Protein AF-A0A938ZVM1-F1 (afdb_monomer_lite)

Foldseek 3Di:
DVCPPVVVVCCVPPVPVVVVVVLCCVLLPQVVLQVLCVVFQDPDDDDLAGRSNLVVLVCCCVVPVDVDSVRSCVVQVVPSVDDVVVSVVVVVRCDPRSVVSSVVSSVVVVVVVCVVVVVDDPDPDPPDDDDDDPDPQDQADDQPDPVSPPPPDGHGDD

Sequence (158 aa):
MLLGQVFERFIKESPVSVMVRGLLEKALCPQILDELFERSAKTQYTRELLFSTVVNLMSLVVCGVHPSVHAAHQASVEKIGVSVTSVYNKINGIEPSTSGELVREVAGQMEATIRHLNATMPDLLPGYRVKIIDGNAIAASEHRLKELRQINSAPLPG

Radius of gyration: 21.57 Å; chains: 1; bounding box: 53×53×43 Å

Structure (mmCIF, N/CA/C/O backbone):
data_AF-A0A938ZVM1-F1
#
_entry.id   AF-A0A938ZVM1-F1
#
loop_
_atom_site.group_PDB
_atom_site.id
_atom_site.type_symbol
_atom_site.label_atom_id
_atom_site.label_alt_id
_atom_site.label_comp_id
_atom_site.label_asym_id
_atom_site.label_entity_id
_atom_site.label_seq_id
_atom_site.pdbx_PDB_ins_code
_atom_site.Cartn_x
_atom_site.Cartn_y
_atom_site.Cartn_z
_atom_site.occupancy
_atom_site.B_iso_or_equiv
_atom_site.auth_seq_id
_atom_site.auth_comp_id
_atom_site.auth_asym_id
_atom_site.auth_atom_id
_atom_site.pdbx_PDB_model_num
ATOM 1 N N . MET A 1 1 ? -1.605 24.700 -19.580 1.00 50.56 1 MET A N 1
ATOM 2 C CA . MET A 1 1 ? -1.981 23.650 -18.604 1.00 50.56 1 MET A CA 1
ATOM 3 C C . MET A 1 1 ? -2.149 24.286 -17.233 1.00 50.56 1 MET A C 1
ATOM 5 O O . MET A 1 1 ? -1.333 25.136 -16.898 1.00 50.56 1 MET A O 1
ATOM 9 N N . LEU A 1 2 ? -3.178 23.896 -16.471 1.00 55.72 2 LEU A N 1
ATOM 10 C CA . LEU A 1 2 ? -3.628 24.576 -15.240 1.00 55.72 2 LEU A CA 1
ATOM 11 C C . LEU A 1 2 ? -2.543 24.749 -14.151 1.00 55.72 2 LEU A C 1
ATOM 13 O O . LEU A 1 2 ? -2.674 25.620 -13.303 1.00 55.72 2 LEU A O 1
ATOM 17 N N . LEU A 1 3 ? -1.468 23.951 -14.185 1.00 58.28 3 LEU A N 1
ATOM 18 C CA . LEU A 1 3 ? -0.381 23.953 -13.191 1.00 58.28 3 LEU A CA 1
ATOM 19 C C . LEU A 1 3 ? 1.029 24.057 -13.809 1.00 58.28 3 LEU A C 1
ATOM 21 O O . LEU A 1 3 ? 2.017 23.812 -13.122 1.00 58.28 3 LEU A O 1
ATOM 25 N N . GLY A 1 4 ? 1.139 24.425 -15.094 1.00 73.38 4 GLY A N 1
ATOM 26 C CA . GLY A 1 4 ? 2.358 24.252 -15.902 1.00 73.38 4 GLY A CA 1
ATOM 27 C C . GLY A 1 4 ? 3.646 24.760 -15.244 1.00 73.38 4 GLY A C 1
ATOM 28 O O . GLY A 1 4 ? 4.538 23.976 -14.966 1.00 73.38 4 GLY A O 1
ATOM 29 N N . GLN A 1 5 ? 3.744 26.050 -14.913 1.00 78.31 5 GLN A N 1
ATOM 30 C CA . GLN A 1 5 ? 5.013 26.613 -14.420 1.00 78.31 5 GLN A CA 1
ATOM 31 C C . GLN A 1 5 ? 5.456 26.098 -13.042 1.00 78.31 5 GLN A C 1
ATOM 33 O O . GLN A 1 5 ? 6.654 26.035 -12.777 1.00 78.31 5 GLN A O 1
ATOM 38 N N . VAL A 1 6 ? 4.518 25.757 -12.154 1.00 81.31 6 VAL A N 1
ATOM 39 C CA . VAL A 1 6 ? 4.848 25.222 -10.823 1.00 81.31 6 VAL A CA 1
ATOM 40 C C . VAL A 1 6 ? 5.263 23.761 -10.946 1.00 81.31 6 VAL A C 1
ATOM 42 O O . VAL A 1 6 ? 6.279 23.362 -10.385 1.00 81.31 6 VAL A O 1
ATOM 45 N N . PHE A 1 7 ? 4.515 22.982 -11.725 1.00 81.12 7 PHE A N 1
ATOM 46 C CA . PHE A 1 7 ? 4.766 21.558 -11.909 1.00 81.12 7 PHE A CA 1
ATOM 47 C C . PHE A 1 7 ? 6.083 21.288 -12.652 1.00 81.12 7 PHE A C 1
ATOM 49 O O . PHE A 1 7 ? 6.837 20.406 -12.251 1.00 81.12 7 PHE A O 1
ATOM 56 N N . GLU A 1 8 ? 6.423 22.114 -13.645 1.00 85.81 8 GLU A N 1
ATOM 57 C CA . GLU A 1 8 ? 7.698 22.042 -14.375 1.00 85.81 8 GLU A CA 1
ATOM 58 C C . GLU A 1 8 ? 8.923 22.149 -13.456 1.00 85.81 8 GLU A C 1
ATOM 60 O O . GLU A 1 8 ? 9.915 21.450 -13.653 1.00 85.81 8 GLU A O 1
ATOM 65 N N . ARG A 1 9 ? 8.859 22.968 -12.396 1.00 88.62 9 ARG A N 1
ATOM 66 C CA . ARG A 1 9 ? 9.962 23.071 -11.423 1.00 88.62 9 ARG A CA 1
ATOM 67 C C . ARG A 1 9 ? 10.173 21.757 -10.674 1.00 88.62 9 ARG A C 1
ATOM 69 O O . ARG A 1 9 ? 11.310 21.338 -10.497 1.00 88.62 9 ARG A O 1
ATOM 76 N N . PHE A 1 10 ? 9.096 21.084 -10.276 1.00 88.81 10 PHE A N 1
ATOM 77 C CA . PHE A 1 10 ? 9.194 19.788 -9.603 1.00 88.81 10 PHE A CA 1
ATOM 78 C C . PHE A 1 10 ? 9.661 18.679 -10.546 1.00 88.81 10 PHE A C 1
ATOM 80 O O . PHE A 1 10 ? 10.450 17.837 -10.128 1.00 88.81 10 PHE A O 1
ATOM 87 N N . ILE A 1 11 ? 9.231 18.693 -11.812 1.00 88.56 11 ILE A N 1
ATOM 88 C CA . ILE A 1 11 ? 9.725 17.750 -12.826 1.00 88.56 11 ILE A CA 1
ATOM 89 C C . ILE A 1 11 ? 11.228 17.939 -13.036 1.00 88.56 11 ILE A C 1
ATOM 91 O O . ILE A 1 11 ? 11.961 16.956 -13.088 1.00 88.56 11 ILE A O 1
ATOM 95 N N . LYS A 1 12 ? 11.694 19.189 -13.135 1.00 90.69 12 LYS A N 1
ATOM 96 C CA . LYS A 1 12 ? 13.109 19.489 -13.361 1.00 90.69 12 LYS A CA 1
ATOM 97 C C . LYS A 1 12 ? 13.995 19.046 -12.194 1.00 90.69 12 LYS A C 1
ATOM 99 O O . LYS A 1 12 ? 15.043 18.456 -12.426 1.00 90.69 12 LYS A O 1
ATOM 104 N N . GLU A 1 13 ? 13.582 19.335 -10.962 1.00 93.56 13 GLU A N 1
ATOM 105 C CA . GLU A 1 13 ? 14.413 19.103 -9.772 1.00 93.56 13 GLU A CA 1
ATOM 106 C C . GLU A 1 13 ? 14.227 17.698 -9.165 1.00 93.56 13 GLU A C 1
ATOM 108 O O . GLU A 1 13 ? 15.144 17.160 -8.550 1.00 93.56 13 GLU A O 1
ATOM 113 N N . SER A 1 14 ? 13.050 17.076 -9.309 1.00 92.62 14 SER A N 1
ATOM 114 C CA . SER A 1 14 ? 12.753 15.760 -8.721 1.00 92.62 14 SER A CA 1
ATOM 115 C C . SER A 1 14 ? 11.750 14.941 -9.553 1.00 92.62 14 SER A C 1
ATOM 117 O O . SER A 1 14 ? 10.652 14.613 -9.087 1.00 92.62 14 SER A O 1
ATOM 119 N N . PRO A 1 15 ? 12.116 14.550 -10.788 1.00 89.31 15 PRO A N 1
ATOM 120 C CA . PRO A 1 15 ? 11.195 13.891 -11.714 1.00 89.31 15 PRO A CA 1
ATOM 121 C C . PRO A 1 15 ? 10.650 12.571 -11.159 1.00 89.31 15 PRO A C 1
ATOM 123 O O . PRO A 1 15 ? 9.464 12.281 -11.299 1.00 89.31 15 PRO A O 1
ATOM 126 N N . VAL A 1 16 ? 11.488 11.783 -10.478 1.00 91.06 16 VAL A N 1
ATOM 127 C CA . VAL A 1 16 ? 11.087 10.485 -9.910 1.00 91.06 16 VAL A CA 1
ATOM 128 C C . VAL A 1 16 ? 10.024 10.654 -8.828 1.00 91.06 16 VAL A C 1
ATOM 130 O O . VAL A 1 16 ? 9.018 9.951 -8.860 1.00 91.06 16 VAL A O 1
ATOM 133 N N . SER A 1 17 ? 10.188 11.616 -7.919 1.00 90.69 17 SER A N 1
ATOM 134 C CA . SER A 1 17 ? 9.208 11.879 -6.858 1.00 90.69 17 SER A CA 1
ATOM 135 C C . SER A 1 17 ? 7.850 12.277 -7.434 1.00 90.69 17 SER A C 1
ATOM 137 O O . SER A 1 17 ? 6.815 11.804 -6.966 1.00 90.69 17 SER A O 1
ATOM 139 N N . VAL A 1 18 ? 7.853 13.103 -8.485 1.00 90.81 18 VAL A N 1
ATOM 140 C CA . VAL A 1 18 ? 6.633 13.519 -9.190 1.00 90.81 18 VAL A CA 1
ATOM 141 C C . VAL A 1 18 ? 5.957 12.328 -9.868 1.00 90.81 18 VAL A C 1
ATOM 143 O O . VAL A 1 18 ? 4.750 12.143 -9.712 1.00 90.81 18 VAL A O 1
ATOM 146 N N . MET A 1 19 ? 6.725 11.493 -10.575 1.00 88.50 19 MET A N 1
ATOM 147 C CA . MET A 1 19 ? 6.205 10.291 -11.232 1.00 88.50 19 MET A CA 1
ATOM 148 C C . MET A 1 19 ? 5.610 9.309 -10.221 1.00 88.50 19 MET A C 1
ATOM 150 O O . MET A 1 19 ? 4.473 8.875 -10.389 1.00 88.50 19 MET A O 1
ATOM 154 N N . VAL A 1 20 ? 6.334 9.001 -9.141 1.00 89.12 20 VAL A N 1
ATOM 155 C CA . VAL A 1 20 ? 5.867 8.083 -8.092 1.00 89.12 20 VAL A CA 1
ATOM 156 C C . VAL A 1 20 ? 4.615 8.628 -7.413 1.00 89.12 20 VAL A C 1
ATOM 158 O O . VAL A 1 20 ? 3.646 7.889 -7.255 1.00 89.12 20 VAL A O 1
ATOM 161 N N . ARG A 1 21 ? 4.578 9.922 -7.065 1.00 88.44 21 ARG A N 1
ATOM 162 C CA . ARG A 1 21 ? 3.380 10.523 -6.466 1.00 88.44 21 ARG A CA 1
ATOM 163 C C . ARG A 1 21 ? 2.185 10.432 -7.410 1.00 88.44 21 ARG A C 1
ATOM 165 O O . ARG A 1 21 ? 1.115 10.031 -6.970 1.00 88.44 21 ARG A O 1
ATOM 172 N N . GLY A 1 22 ? 2.370 10.752 -8.691 1.00 89.38 22 GLY A N 1
ATOM 173 C CA . GLY A 1 22 ? 1.310 10.650 -9.696 1.00 89.38 22 GLY A CA 1
ATOM 174 C C . GLY A 1 22 ? 0.789 9.222 -9.871 1.00 89.38 22 GLY A C 1
ATOM 175 O O . GLY A 1 22 ? -0.419 9.015 -9.964 1.00 89.38 22 GLY A O 1
ATOM 176 N N . LEU A 1 23 ? 1.683 8.229 -9.858 1.00 90.19 23 LEU A N 1
ATOM 177 C CA . LEU A 1 23 ? 1.308 6.815 -9.927 1.00 90.19 23 LEU A CA 1
ATOM 178 C C . LEU A 1 23 ? 0.505 6.377 -8.699 1.00 90.19 23 LEU A C 1
ATOM 180 O O . LEU A 1 23 ? -0.531 5.736 -8.860 1.00 90.19 23 LEU A O 1
ATOM 184 N N . LEU A 1 24 ? 0.945 6.746 -7.492 1.00 89.25 24 LEU A N 1
ATOM 185 C CA . LEU A 1 24 ? 0.247 6.398 -6.252 1.00 89.25 24 LEU A CA 1
ATOM 186 C C . LEU A 1 24 ? -1.128 7.072 -6.159 1.00 89.25 24 LEU A C 1
ATOM 188 O O . LEU A 1 24 ? -2.095 6.402 -5.822 1.00 89.25 24 LEU A O 1
ATOM 192 N N . GLU A 1 25 ? -1.242 8.355 -6.511 1.00 90.12 25 GLU A N 1
ATOM 193 C CA . GLU A 1 25 ? -2.525 9.082 -6.527 1.00 90.12 25 GLU A CA 1
ATOM 194 C C . GLU A 1 25 ? -3.518 8.483 -7.530 1.00 90.12 25 GLU A C 1
ATOM 196 O O . GLU A 1 25 ? -4.716 8.429 -7.266 1.00 90.12 25 GLU A O 1
ATOM 201 N N . LYS A 1 26 ? -3.027 7.999 -8.677 1.00 90.62 26 LYS A N 1
ATOM 202 C CA . LYS A 1 26 ? -3.856 7.303 -9.665 1.00 90.62 26 LYS A CA 1
ATOM 203 C C . LYS A 1 26 ? -4.298 5.929 -9.159 1.00 90.62 26 LYS A C 1
ATOM 205 O O . LYS A 1 26 ? -5.475 5.602 -9.253 1.00 90.62 26 LYS A O 1
ATOM 210 N N . ALA A 1 27 ? -3.356 5.128 -8.662 1.00 91.25 27 ALA A N 1
ATOM 211 C CA . ALA A 1 27 ? -3.593 3.726 -8.323 1.00 91.25 27 ALA A CA 1
ATOM 212 C C . ALA A 1 27 ? -4.345 3.531 -7.001 1.00 91.25 27 ALA A C 1
ATOM 214 O O . ALA A 1 27 ? -5.038 2.533 -6.825 1.00 91.25 27 ALA A O 1
ATOM 215 N N . LEU A 1 28 ? -4.192 4.473 -6.069 1.00 92.12 28 LEU A N 1
ATOM 216 C CA . LEU A 1 28 ? -4.756 4.427 -4.721 1.00 92.12 28 LEU A CA 1
ATOM 217 C C . LEU A 1 28 ? -5.755 5.567 -4.494 1.00 92.12 28 LEU A C 1
ATOM 219 O O . LEU A 1 28 ? -5.888 6.059 -3.371 1.00 92.12 28 LEU A O 1
ATOM 223 N N . CYS A 1 29 ? -6.446 6.021 -5.545 1.00 93.81 29 CYS A N 1
ATOM 224 C CA . CYS A 1 29 ? -7.448 7.064 -5.374 1.00 93.81 29 CYS A CA 1
ATOM 225 C C . CYS A 1 29 ? -8.606 6.556 -4.484 1.00 93.81 29 CYS A C 1
ATOM 227 O O . CYS A 1 29 ? -8.958 5.371 -4.547 1.00 93.81 29 CYS A O 1
ATOM 229 N N . PRO A 1 30 ? -9.219 7.418 -3.650 1.00 94.88 30 PRO A N 1
ATOM 230 C CA . PRO A 1 30 ? -10.233 6.988 -2.689 1.00 94.88 30 PRO A CA 1
ATOM 231 C C . PRO A 1 30 ? -11.400 6.216 -3.308 1.00 94.88 30 PRO A C 1
ATOM 233 O O . PRO A 1 30 ? -11.832 5.218 -2.744 1.00 94.88 30 PRO A O 1
ATOM 236 N N . GLN A 1 31 ? -11.855 6.632 -4.492 1.00 94.25 31 GLN A N 1
ATOM 237 C CA . GLN A 1 31 ? -12.969 6.005 -5.201 1.00 94.25 31 GLN A CA 1
ATOM 238 C C . GLN A 1 31 ? -12.656 4.548 -5.553 1.00 94.25 31 GLN A C 1
ATOM 240 O O . GLN A 1 31 ? -13.438 3.662 -5.225 1.00 94.25 31 GLN A O 1
ATOM 245 N N . ILE A 1 32 ? -11.480 4.288 -6.137 1.00 92.44 32 ILE A N 1
ATOM 246 C CA . ILE A 1 32 ? -11.044 2.929 -6.489 1.00 92.44 32 ILE A CA 1
ATOM 247 C C . ILE A 1 32 ? -10.920 2.066 -5.234 1.00 92.44 32 ILE A C 1
ATOM 249 O O . ILE A 1 32 ? -11.328 0.906 -5.249 1.00 92.44 32 ILE A O 1
ATOM 253 N N . LEU A 1 33 ? -10.359 2.618 -4.155 1.00 95.38 33 LEU A N 1
ATOM 254 C CA . LEU A 1 33 ? -10.174 1.894 -2.899 1.00 95.38 33 LEU A CA 1
ATOM 255 C C . LEU A 1 33 ? -11.512 1.509 -2.263 1.00 95.38 33 LEU A C 1
ATOM 257 O O . LEU A 1 33 ? -11.686 0.360 -1.861 1.00 95.38 33 LEU A O 1
ATOM 261 N N . ASP A 1 34 ? -12.453 2.444 -2.178 1.00 95.56 34 ASP A N 1
ATOM 262 C CA . ASP A 1 34 ? -13.752 2.186 -1.561 1.00 95.56 34 ASP A CA 1
ATOM 263 C C . ASP A 1 34 ? -14.601 1.243 -2.430 1.00 95.56 34 ASP A C 1
ATOM 265 O O . ASP A 1 34 ? -15.147 0.271 -1.912 1.00 95.56 34 ASP A O 1
ATOM 269 N N . GLU A 1 35 ? -14.613 1.414 -3.757 1.00 94.31 35 GLU A N 1
ATOM 270 C CA . GLU A 1 35 ? -15.238 0.455 -4.682 1.00 94.31 35 GLU A CA 1
ATOM 271 C C . GLU A 1 35 ? -14.601 -0.938 -4.603 1.00 94.31 35 GLU A C 1
ATOM 273 O O . GLU A 1 35 ? -15.285 -1.945 -4.797 1.00 94.31 35 GLU A O 1
ATOM 278 N N . LEU A 1 36 ? -13.288 -1.019 -4.356 1.00 95.06 36 LEU A N 1
ATOM 279 C CA . LEU A 1 36 ? -12.585 -2.287 -4.153 1.00 95.06 36 LEU A CA 1
ATOM 280 C C . LEU A 1 36 ? -13.043 -2.971 -2.885 1.00 95.06 36 LEU A C 1
ATOM 282 O O . LEU A 1 36 ? -13.321 -4.169 -2.895 1.00 95.06 36 LEU A O 1
ATOM 286 N N . PHE A 1 37 ? -13.158 -2.203 -1.814 1.00 94.69 37 PHE A N 1
ATOM 287 C CA . PHE A 1 37 ? -13.608 -2.726 -0.546 1.00 94.69 37 PHE A CA 1
ATOM 288 C C . PHE A 1 37 ? -15.030 -3.283 -0.637 1.00 94.69 37 PHE A C 1
ATOM 290 O O . PHE A 1 37 ? -15.257 -4.413 -0.212 1.00 94.69 37 PHE A O 1
ATOM 297 N N . GLU A 1 38 ? -15.957 -2.541 -1.248 1.00 93.81 38 GLU A N 1
ATOM 298 C CA . GLU A 1 38 ? -17.354 -2.970 -1.406 1.00 93.81 38 GLU A CA 1
ATOM 299 C C . GLU A 1 38 ? -17.493 -4.259 -2.234 1.00 93.81 38 GLU A C 1
ATOM 301 O O . GLU A 1 38 ? -18.347 -5.093 -1.939 1.00 93.81 38 GLU A O 1
ATOM 306 N N . ARG A 1 39 ? -16.645 -4.467 -3.254 1.00 93.88 39 ARG A N 1
ATOM 307 C CA . ARG A 1 39 ? -16.690 -5.695 -4.074 1.00 93.88 39 ARG A CA 1
ATOM 308 C C . ARG A 1 39 ? -15.986 -6.895 -3.439 1.00 93.88 39 ARG A C 1
ATOM 310 O O . ARG A 1 39 ? -16.335 -8.029 -3.765 1.00 93.88 39 ARG A O 1
ATOM 317 N N . SER A 1 40 ? -14.963 -6.677 -2.608 1.00 92.94 40 SER A N 1
ATOM 318 C CA . SER A 1 40 ? -14.097 -7.760 -2.121 1.00 92.94 40 SER A CA 1
ATOM 319 C C . SER A 1 40 ? -14.369 -8.189 -0.681 1.00 92.94 40 SER A C 1
ATOM 321 O O . SER A 1 40 ? -14.095 -9.343 -0.344 1.00 92.94 40 SER A O 1
ATOM 323 N N . ALA A 1 41 ? -14.853 -7.281 0.171 1.00 90.50 41 ALA A N 1
ATOM 324 C CA . ALA A 1 41 ? -15.109 -7.568 1.575 1.00 90.50 41 ALA A CA 1
ATOM 325 C C . ALA A 1 41 ? -16.341 -8.466 1.726 1.00 90.50 41 ALA A C 1
ATOM 327 O O . ALA A 1 41 ? -17.404 -8.184 1.178 1.00 90.50 41 ALA A O 1
ATOM 328 N N . LYS A 1 42 ? -16.208 -9.556 2.487 1.00 87.06 42 LYS A N 1
ATOM 329 C CA . LYS A 1 42 ? -17.322 -10.483 2.739 1.00 87.06 42 LYS A CA 1
ATOM 330 C C . LYS A 1 42 ? -18.034 -10.204 4.054 1.00 87.06 42 LYS A C 1
ATOM 332 O O . LYS A 1 42 ? -19.249 -10.347 4.135 1.00 87.06 42 LYS A O 1
ATOM 337 N N . THR A 1 43 ? -17.277 -9.866 5.093 1.00 84.75 43 THR A N 1
ATOM 338 C CA . THR A 1 43 ? -17.800 -9.694 6.458 1.00 84.75 43 THR A CA 1
ATOM 339 C C . THR A 1 43 ? -17.793 -8.246 6.926 1.00 84.75 43 THR A C 1
ATOM 341 O O . THR A 1 43 ? -18.661 -7.841 7.699 1.00 84.75 43 THR A O 1
ATOM 344 N N . GLN A 1 44 ? -16.831 -7.450 6.466 1.00 84.56 44 GLN A N 1
ATOM 345 C CA . GLN A 1 44 ? -16.782 -6.032 6.787 1.00 84.56 44 GLN A CA 1
ATOM 346 C C . GLN A 1 44 ? -17.610 -5.190 5.827 1.00 84.56 44 GLN A C 1
ATOM 348 O O . GLN A 1 44 ? -17.828 -5.550 4.679 1.00 84.56 44 GLN A O 1
ATOM 353 N N . TYR A 1 45 ? -18.012 -4.022 6.316 1.00 80.75 45 TYR A N 1
ATOM 354 C CA . TYR A 1 45 ? -18.818 -3.054 5.589 1.00 80.75 45 TYR A CA 1
ATOM 355 C C . TYR A 1 45 ? -18.291 -1.641 5.818 1.00 80.75 45 TYR A C 1
ATOM 357 O O . TYR A 1 45 ? -17.551 -1.371 6.776 1.00 80.75 45 TYR A O 1
ATOM 365 N N . THR A 1 46 ? -18.672 -0.731 4.933 1.00 76.25 46 THR A N 1
ATOM 366 C CA . THR A 1 46 ? -18.427 0.701 5.085 1.00 76.25 46 THR A CA 1
ATOM 367 C C . THR A 1 46 ? -19.600 1.356 5.810 1.00 76.25 46 THR A C 1
ATOM 369 O O . THR A 1 46 ? -20.761 1.109 5.500 1.00 76.25 46 THR A O 1
ATOM 372 N N . ARG A 1 47 ? -19.301 2.179 6.820 1.00 77.75 47 ARG A N 1
ATOM 373 C CA . ARG A 1 47 ? -20.294 3.026 7.500 1.00 77.75 47 ARG A CA 1
ATOM 374 C C . ARG A 1 47 ? -19.726 4.433 7.641 1.00 77.75 47 ARG A C 1
ATOM 376 O O . ARG A 1 47 ? -19.647 5.146 6.656 1.00 77.75 47 ARG A O 1
ATOM 383 N N . GLU A 1 48 ? -19.256 4.802 8.827 1.00 83.69 48 GLU A N 1
ATOM 384 C CA . GLU A 1 48 ? -18.631 6.112 9.074 1.00 83.69 48 GLU A CA 1
ATOM 385 C C . GLU A 1 48 ? -17.133 6.127 8.734 1.00 83.69 48 GLU A C 1
ATOM 387 O O . GLU A 1 48 ? -16.556 7.189 8.536 1.00 83.69 48 GLU A O 1
ATOM 392 N N . LEU A 1 49 ? -16.501 4.950 8.639 1.00 91.88 49 LEU A N 1
ATOM 393 C CA . LEU A 1 49 ? -15.082 4.806 8.320 1.00 91.88 49 LEU A CA 1
ATOM 394 C C . LEU A 1 49 ? -14.895 4.105 6.968 1.00 91.88 49 LEU A C 1
ATOM 396 O O . LEU A 1 49 ? -15.116 2.893 6.846 1.00 91.88 49 LEU A O 1
ATOM 400 N N . LEU A 1 50 ? -14.473 4.891 5.974 1.00 94.25 50 LEU A N 1
ATOM 401 C CA . LEU A 1 50 ? -14.141 4.435 4.623 1.00 94.25 50 LEU A CA 1
ATOM 402 C C . LEU A 1 50 ? -12.852 3.605 4.609 1.00 94.25 50 LEU A C 1
ATOM 404 O O . LEU A 1 50 ? -11.951 3.814 5.429 1.00 94.25 50 LEU A O 1
ATOM 408 N N . PHE A 1 51 ? -12.732 2.694 3.643 1.00 94.38 51 PHE A N 1
ATOM 409 C CA . PHE A 1 51 ? -11.507 1.919 3.465 1.00 94.38 51 PHE A CA 1
ATOM 410 C C . PHE A 1 51 ? -10.355 2.809 2.999 1.00 94.38 51 PHE A C 1
ATOM 412 O O . PHE A 1 51 ? -9.263 2.746 3.564 1.00 94.38 51 PHE A O 1
ATOM 419 N N . SER A 1 52 ? -10.622 3.720 2.065 1.00 94.81 52 SER A N 1
ATOM 420 C CA . SER A 1 52 ? -9.685 4.750 1.612 1.00 94.81 52 SER A CA 1
ATOM 421 C C . SER A 1 52 ? -9.104 5.580 2.763 1.00 94.81 52 SER A C 1
ATOM 423 O O . SER A 1 52 ? -7.911 5.890 2.777 1.00 94.81 52 SER A O 1
ATOM 425 N N . THR A 1 53 ? -9.914 5.876 3.785 1.00 94.69 53 THR A N 1
ATOM 426 C CA . THR A 1 53 ? -9.464 6.592 4.990 1.00 94.69 53 THR A CA 1
ATOM 427 C C . THR A 1 53 ? -8.466 5.760 5.796 1.00 94.69 53 THR A C 1
ATOM 429 O O . THR A 1 53 ? -7.448 6.293 6.242 1.00 94.69 53 THR A O 1
ATOM 432 N N . VAL A 1 54 ? -8.704 4.452 5.939 1.00 94.19 54 VAL A N 1
ATOM 433 C CA . VAL A 1 54 ? -7.769 3.536 6.612 1.00 94.19 54 VAL A CA 1
ATOM 434 C C . VAL A 1 54 ? -6.477 3.372 5.818 1.00 94.19 54 VAL A C 1
ATOM 436 O O . VAL A 1 54 ? -5.402 3.442 6.409 1.00 94.19 54 VAL A O 1
ATOM 439 N N . VAL A 1 55 ? -6.549 3.219 4.492 1.00 93.94 55 VAL A N 1
ATOM 440 C CA . VAL A 1 55 ? -5.355 3.142 3.633 1.00 93.94 55 VAL A CA 1
ATOM 441 C C . VAL A 1 55 ? -4.517 4.415 3.755 1.00 93.94 55 VAL A C 1
ATOM 443 O O . VAL A 1 55 ? -3.307 4.334 3.969 1.00 93.94 55 VAL A O 1
ATOM 446 N N . ASN A 1 56 ? -5.147 5.593 3.705 1.00 93.12 56 ASN A N 1
ATOM 447 C CA . ASN A 1 56 ? -4.450 6.864 3.894 1.00 93.12 56 ASN A CA 1
ATOM 448 C C . ASN A 1 56 ? -3.793 6.951 5.281 1.00 93.12 56 ASN A C 1
ATOM 450 O O . ASN A 1 56 ? -2.632 7.343 5.385 1.00 93.12 56 ASN A O 1
ATOM 454 N N . LEU A 1 57 ? -4.492 6.537 6.341 1.00 95.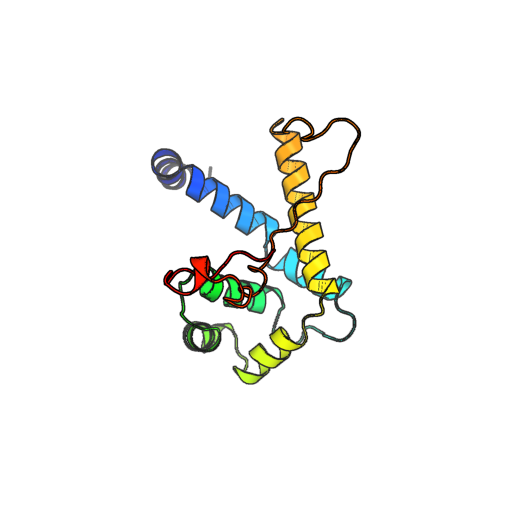00 57 LEU A N 1
ATOM 455 C CA . LEU A 1 57 ? -3.940 6.514 7.696 1.00 95.00 57 LEU A CA 1
ATOM 456 C C . LEU A 1 57 ? -2.719 5.587 7.798 1.00 95.00 57 LEU A C 1
ATOM 458 O O . LEU A 1 57 ? -1.685 5.982 8.333 1.00 95.00 57 LEU A O 1
ATOM 462 N N . MET A 1 58 ? -2.820 4.376 7.246 1.00 94.56 58 MET A N 1
ATOM 463 C CA . MET A 1 58 ? -1.725 3.405 7.220 1.00 94.56 58 MET A CA 1
ATOM 464 C C . MET A 1 58 ? -0.531 3.906 6.408 1.00 94.56 58 MET A C 1
ATOM 466 O O . MET A 1 58 ? 0.606 3.658 6.802 1.00 94.56 58 MET A O 1
ATOM 470 N N . SER A 1 59 ? -0.763 4.661 5.329 1.00 92.50 59 SER A N 1
ATOM 471 C CA . SER A 1 59 ? 0.313 5.243 4.519 1.00 92.50 59 SER A CA 1
ATOM 472 C C . SER A 1 59 ? 1.206 6.183 5.334 1.00 92.50 59 SER A C 1
ATOM 474 O O . SER A 1 59 ? 2.423 6.157 5.182 1.00 92.50 59 SER A O 1
ATOM 476 N N . LEU A 1 60 ? 0.630 6.942 6.274 1.00 93.88 60 LEU A N 1
ATOM 477 C CA . LEU A 1 60 ? 1.394 7.826 7.155 1.00 93.88 60 LEU A CA 1
ATOM 478 C C . LEU A 1 60 ? 2.298 7.037 8.108 1.00 93.88 60 LEU A C 1
ATOM 480 O O . LEU A 1 60 ? 3.377 7.502 8.465 1.00 93.88 60 LEU A O 1
ATOM 484 N N . VAL A 1 61 ? 1.874 5.842 8.513 1.00 94.94 61 VAL A N 1
ATOM 485 C CA . VAL A 1 61 ? 2.649 4.985 9.417 1.00 94.94 61 VAL A CA 1
ATOM 486 C C . VAL A 1 61 ? 3.740 4.242 8.653 1.00 94.94 61 VAL A C 1
ATOM 488 O O . VAL A 1 61 ? 4.901 4.277 9.045 1.00 94.94 61 VAL A O 1
ATOM 491 N N . VAL A 1 62 ? 3.391 3.611 7.529 1.00 91.62 62 VAL A N 1
ATOM 492 C CA . VAL A 1 62 ? 4.328 2.824 6.709 1.00 91.62 62 VAL A CA 1
ATOM 493 C C . VAL A 1 62 ? 5.424 3.706 6.108 1.00 91.62 62 VAL A C 1
ATOM 495 O O . VAL A 1 62 ? 6.576 3.289 6.042 1.00 91.62 62 VAL A O 1
ATOM 498 N N . CYS A 1 63 ? 5.098 4.945 5.733 1.00 90.81 63 CYS A N 1
ATOM 499 C CA . CYS A 1 63 ? 6.080 5.917 5.252 1.00 90.81 63 CYS A CA 1
ATOM 500 C C . CYS A 1 63 ? 6.859 6.619 6.382 1.00 90.81 63 CYS A C 1
ATOM 502 O O . CYS A 1 63 ? 7.635 7.529 6.100 1.00 90.81 63 CYS A O 1
ATOM 504 N N . GLY A 1 64 ? 6.646 6.250 7.651 1.00 92.81 64 GLY A N 1
ATOM 505 C CA . GLY A 1 64 ? 7.377 6.800 8.797 1.00 92.81 64 GLY A CA 1
ATOM 506 C C . GLY A 1 64 ? 7.028 8.245 9.171 1.00 92.81 64 GLY A C 1
ATOM 507 O O . GLY A 1 64 ? 7.756 8.858 9.947 1.00 92.81 64 GLY A O 1
ATOM 508 N N . VAL A 1 65 ? 5.924 8.801 8.656 1.00 95.00 65 VAL A N 1
ATOM 509 C CA . VAL A 1 65 ? 5.443 10.151 9.018 1.00 95.00 65 VAL A CA 1
ATOM 510 C C . VAL A 1 65 ? 4.978 10.178 10.473 1.00 95.00 65 VAL A C 1
ATOM 512 O O . VAL A 1 65 ? 5.239 11.133 11.202 1.00 95.00 65 VAL A O 1
ATOM 515 N N . HIS A 1 66 ? 4.313 9.107 10.907 1.00 95.88 66 HIS A N 1
ATOM 516 C CA . HIS A 1 66 ? 3.927 8.898 12.295 1.00 95.88 66 HIS A CA 1
ATOM 517 C C . HIS A 1 66 ? 4.418 7.536 12.799 1.00 95.88 66 HIS A C 1
ATOM 519 O O . HIS A 1 66 ? 4.376 6.557 12.058 1.00 95.88 66 HIS A O 1
ATOM 525 N N . PRO A 1 67 ? 4.820 7.433 14.078 1.00 94.00 67 PRO A N 1
ATOM 526 C CA . PRO A 1 67 ? 5.392 6.204 14.630 1.00 94.00 67 PRO A CA 1
ATOM 527 C C . PRO A 1 67 ? 4.359 5.092 14.866 1.00 94.00 67 PRO A C 1
ATOM 529 O O . PRO A 1 67 ? 4.730 3.956 15.145 1.00 94.00 67 PRO A O 1
ATOM 532 N N . SER A 1 68 ? 3.059 5.401 14.822 1.00 96.06 68 SER A N 1
ATOM 533 C CA . SER A 1 68 ? 1.992 4.422 15.034 1.00 96.06 68 SER A CA 1
ATOM 534 C C . SER A 1 68 ? 0.662 4.877 14.439 1.00 96.06 68 SER A C 1
ATOM 536 O O . SER A 1 68 ? 0.437 6.070 14.220 1.00 96.06 68 SER A O 1
ATOM 538 N N . VAL A 1 69 ? -0.258 3.922 14.257 1.00 95.25 69 VAL A N 1
ATOM 539 C CA . VAL A 1 69 ? -1.651 4.185 13.845 1.00 95.25 69 VAL A CA 1
ATOM 540 C C . VAL A 1 69 ? -2.344 5.120 14.832 1.00 95.25 69 VAL A C 1
ATOM 542 O O . VAL A 1 69 ? -3.085 6.010 14.426 1.00 95.25 69 VAL A O 1
ATOM 545 N N . HIS A 1 70 ? -2.069 4.963 16.128 1.00 96.25 70 HIS A N 1
ATOM 546 C CA . HIS A 1 70 ? -2.633 5.830 17.156 1.00 96.25 70 HIS A CA 1
ATOM 547 C C . HIS A 1 70 ? -2.144 7.277 17.021 1.00 96.25 70 HIS A C 1
ATOM 549 O O . HIS A 1 70 ? -2.961 8.191 17.053 1.00 96.25 70 HIS A O 1
ATOM 555 N N . ALA A 1 71 ? -0.840 7.490 16.811 1.00 96.31 71 ALA A N 1
ATOM 556 C CA . ALA A 1 71 ? -0.287 8.828 16.596 1.00 96.31 71 ALA A CA 1
ATOM 557 C C . ALA A 1 71 ? -0.841 9.474 15.314 1.00 96.31 71 ALA A C 1
ATOM 559 O O . ALA A 1 71 ? -1.213 10.645 15.323 1.00 96.31 71 ALA A O 1
ATOM 560 N N . ALA A 1 72 ? -0.964 8.696 14.234 1.00 96.25 72 ALA A N 1
ATOM 561 C CA . ALA A 1 72 ? -1.558 9.168 12.988 1.00 96.25 72 ALA A CA 1
ATOM 562 C C . ALA A 1 72 ? -3.050 9.521 13.149 1.00 96.25 72 ALA A C 1
ATOM 564 O O . ALA A 1 72 ? -3.518 10.513 12.590 1.00 96.25 72 ALA A O 1
ATOM 565 N N . HIS A 1 73 ? -3.798 8.742 13.942 1.00 96.44 73 HIS A N 1
ATOM 566 C CA . HIS A 1 73 ? -5.206 9.014 14.245 1.00 96.44 73 HIS A CA 1
ATOM 567 C C . HIS A 1 73 ? -5.355 10.296 15.061 1.00 96.44 73 HIS A C 1
ATOM 569 O O . HIS A 1 73 ? -6.151 11.146 14.678 1.00 96.44 73 HIS A O 1
ATOM 575 N N . GLN A 1 74 ? -4.539 10.483 16.105 1.00 95.69 74 GLN A N 1
ATOM 576 C CA . GLN A 1 74 ? -4.530 11.711 16.910 1.00 95.69 74 GLN A CA 1
ATOM 577 C C . GLN A 1 74 ? -4.267 12.966 16.065 1.00 95.69 74 GLN A C 1
ATOM 579 O O . GLN A 1 74 ? -4.901 13.996 16.273 1.00 95.69 74 GLN A O 1
ATOM 584 N N . ALA A 1 75 ? -3.378 12.873 15.074 1.00 93.69 75 ALA A N 1
ATOM 585 C CA . ALA A 1 75 ? -3.089 13.975 14.159 1.00 93.69 75 ALA A CA 1
ATOM 586 C C . ALA A 1 75 ? -4.227 14.269 13.157 1.00 93.69 75 ALA A C 1
ATOM 588 O O . ALA A 1 75 ? -4.189 15.287 12.472 1.00 93.69 75 ALA A O 1
ATOM 589 N N . SER A 1 76 ? -5.223 13.383 13.040 1.00 90.69 76 SER A N 1
ATOM 590 C CA . SER A 1 76 ? -6.290 13.445 12.029 1.00 90.69 76 SER A CA 1
ATOM 591 C C . SER A 1 76 ? -7.697 13.230 12.606 1.00 90.69 76 SER A C 1
ATOM 593 O O . SER A 1 76 ? -8.612 12.893 11.853 1.00 90.69 76 SER A O 1
ATOM 595 N N . VAL A 1 77 ? -7.895 13.411 13.920 1.00 87.62 77 VAL A N 1
ATOM 596 C CA . VAL A 1 77 ? -9.156 13.070 14.614 1.00 87.62 77 VAL A CA 1
ATOM 597 C C . VAL A 1 77 ? -10.360 13.757 13.979 1.00 87.62 77 VAL A C 1
ATOM 599 O O . VAL A 1 77 ? -11.344 13.087 13.675 1.00 87.62 77 VAL A O 1
ATOM 602 N N . GLU A 1 78 ? -10.267 15.064 13.719 1.00 85.31 78 GLU A N 1
ATOM 603 C CA . GLU A 1 78 ? -11.365 15.845 13.128 1.00 85.31 78 GLU A CA 1
ATOM 604 C C . GLU A 1 78 ? -11.755 15.347 11.732 1.00 85.31 78 GLU A C 1
ATOM 606 O O . GLU A 1 78 ? -12.927 15.360 11.369 1.00 85.31 78 GLU A O 1
ATOM 611 N N . LYS A 1 79 ? -10.779 14.862 10.956 1.00 87.62 79 LYS A N 1
ATOM 612 C CA . LYS A 1 79 ? -11.002 14.350 9.600 1.00 87.62 79 LYS A CA 1
ATOM 613 C C . LYS A 1 79 ? -11.559 12.925 9.599 1.00 87.62 79 LYS A C 1
ATOM 615 O O . LYS A 1 79 ? -12.339 12.582 8.718 1.00 87.62 79 LYS A O 1
ATOM 620 N N . ILE A 1 80 ? -11.124 12.086 10.540 1.00 90.50 80 ILE A N 1
ATOM 621 C CA . ILE A 1 80 ? -11.510 10.668 10.612 1.00 90.50 80 ILE A CA 1
ATOM 622 C C . ILE A 1 80 ? -12.875 10.494 11.287 1.00 90.50 80 ILE A C 1
ATOM 624 O O . ILE A 1 80 ? -13.606 9.573 10.939 1.00 90.50 80 ILE A O 1
ATOM 628 N N . GLY A 1 81 ? -13.223 11.347 12.254 1.00 90.12 81 GLY A N 1
ATOM 629 C CA . GLY A 1 81 ? -14.565 11.414 12.847 1.00 90.12 81 GLY A CA 1
ATOM 630 C C . GLY A 1 81 ? -14.991 10.218 13.710 1.00 90.12 81 GLY A C 1
ATOM 631 O O . GLY A 1 81 ? -16.041 10.275 14.340 1.00 90.12 81 GLY A O 1
ATOM 632 N N . VAL A 1 82 ? -14.188 9.151 13.790 1.00 92.12 82 VAL A N 1
ATOM 633 C CA . VAL A 1 82 ? -14.465 7.953 14.600 1.00 92.12 82 VAL A CA 1
ATOM 634 C C . VAL A 1 82 ? -13.394 7.718 15.665 1.00 92.12 82 VAL A C 1
ATOM 636 O O . VAL A 1 82 ? -12.268 8.215 15.575 1.00 92.12 82 VAL A O 1
ATOM 639 N N . SER A 1 83 ? -13.730 6.920 16.682 1.00 93.62 83 SER A N 1
ATOM 640 C CA . SER A 1 83 ? -12.790 6.546 17.743 1.00 93.62 83 SER A CA 1
ATOM 641 C C . SER A 1 83 ? -11.614 5.723 17.204 1.00 93.62 83 SER A C 1
ATOM 643 O O . SER A 1 83 ? -11.731 4.997 16.213 1.00 93.62 83 SER A O 1
ATOM 645 N N . VAL A 1 84 ? -10.479 5.770 17.905 1.00 94.69 84 VAL A N 1
ATOM 646 C CA . VAL A 1 84 ? -9.321 4.938 17.547 1.00 94.69 84 VAL A CA 1
ATOM 647 C C . VAL A 1 84 ? -9.628 3.439 17.651 1.00 94.69 84 VAL A C 1
ATOM 649 O O . VAL A 1 84 ? -9.102 2.639 16.881 1.00 94.69 84 VAL A O 1
ATOM 652 N N . THR A 1 85 ? -10.532 3.045 18.550 1.00 95.25 85 THR A N 1
ATOM 653 C CA . THR A 1 85 ? -11.012 1.663 18.654 1.00 95.25 85 THR A CA 1
ATOM 654 C C . THR A 1 85 ? -11.713 1.227 17.370 1.00 95.25 85 THR A C 1
ATOM 656 O O . THR A 1 85 ? -11.435 0.143 16.868 1.00 95.25 85 THR A O 1
ATOM 659 N N . SER A 1 86 ? -12.563 2.079 16.787 1.00 93.75 86 SER A N 1
ATOM 660 C CA . SER A 1 86 ? -13.211 1.794 15.501 1.00 93.75 86 SER A CA 1
ATOM 661 C C . SER A 1 86 ? -12.196 1.650 14.364 1.00 93.75 86 SER A C 1
ATOM 663 O O . SER A 1 86 ? -12.361 0.777 13.513 1.00 93.75 86 SER A O 1
ATOM 665 N N . VAL A 1 87 ? -11.118 2.443 14.379 1.00 94.50 87 VAL A N 1
ATOM 666 C CA . VAL A 1 87 ? -10.010 2.315 13.418 1.00 94.50 87 VAL A CA 1
ATOM 667 C C . VAL A 1 87 ? -9.338 0.949 13.532 1.00 94.50 87 VAL A C 1
ATOM 669 O O . VAL A 1 87 ? -9.226 0.244 12.531 1.00 94.50 87 VAL A O 1
ATOM 672 N N . TYR A 1 88 ? -8.936 0.538 14.736 1.00 95.31 88 TYR A N 1
ATOM 673 C CA . TYR A 1 88 ? -8.314 -0.774 14.930 1.00 95.31 88 TYR A CA 1
ATOM 674 C C . TYR A 1 88 ? -9.267 -1.926 14.608 1.00 95.31 88 TYR A C 1
ATOM 676 O O . TYR A 1 88 ? -8.846 -2.896 13.989 1.00 95.31 88 TYR A O 1
ATOM 684 N N . ASN A 1 89 ? -10.553 -1.813 14.946 1.00 93.75 89 ASN A N 1
ATOM 685 C CA . ASN A 1 89 ? -11.552 -2.821 14.586 1.00 93.75 89 ASN A CA 1
ATOM 686 C C . ASN A 1 89 ? -11.698 -2.968 13.065 1.00 93.75 89 ASN A C 1
ATOM 688 O O . ASN A 1 89 ? -11.835 -4.083 12.565 1.00 93.75 89 ASN A O 1
ATOM 692 N N . LYS A 1 90 ? -11.649 -1.856 12.318 1.00 93.38 90 LYS A N 1
ATOM 693 C CA . LYS A 1 90 ? -11.649 -1.883 10.851 1.00 93.38 90 LYS A CA 1
ATOM 694 C C . LYS A 1 90 ? -10.373 -2.545 10.331 1.00 93.38 90 LYS A C 1
ATOM 696 O O . LYS A 1 90 ? -10.484 -3.494 9.570 1.00 93.38 90 LYS A O 1
ATOM 701 N N . ILE A 1 91 ? -9.192 -2.120 10.796 1.00 93.62 91 ILE A N 1
ATOM 702 C CA . ILE A 1 91 ? -7.894 -2.697 10.391 1.00 93.62 91 ILE A CA 1
ATOM 703 C C . ILE A 1 91 ? -7.851 -4.208 10.649 1.00 93.62 91 ILE A C 1
ATOM 705 O O . ILE A 1 91 ? -7.541 -4.977 9.745 1.00 93.62 91 ILE A O 1
ATOM 709 N N . ASN A 1 92 ? -8.209 -4.637 11.860 1.00 93.00 92 ASN A N 1
ATOM 710 C CA . ASN A 1 92 ? -8.175 -6.042 12.269 1.00 93.00 92 ASN A CA 1
ATOM 711 C C . ASN A 1 92 ? -9.196 -6.906 11.521 1.00 93.00 92 ASN A C 1
ATOM 713 O O . ASN A 1 92 ? -9.032 -8.120 11.447 1.00 93.00 92 ASN A O 1
ATOM 717 N N . GLY A 1 93 ? -10.257 -6.295 10.994 1.00 91.94 93 GLY A N 1
ATOM 718 C CA . GLY A 1 93 ? -11.259 -6.986 10.197 1.00 91.94 93 GLY A CA 1
ATOM 719 C C . GLY A 1 93 ? -10.947 -7.038 8.703 1.00 91.94 93 GLY A C 1
ATOM 720 O O . GLY A 1 93 ? -11.698 -7.682 7.977 1.00 91.94 93 GLY A O 1
ATOM 721 N N . ILE A 1 94 ? -9.881 -6.392 8.211 1.00 92.81 94 ILE A N 1
ATOM 722 C CA . ILE A 1 94 ? -9.523 -6.472 6.789 1.00 92.81 94 ILE A CA 1
ATOM 723 C C . ILE A 1 94 ? -9.146 -7.916 6.449 1.00 92.81 94 ILE A C 1
ATOM 725 O O . ILE A 1 94 ? -8.152 -8.465 6.923 1.00 92.81 94 ILE A O 1
ATOM 729 N N . GLU A 1 95 ? -9.948 -8.527 5.585 1.00 93.88 95 GLU A N 1
ATOM 730 C CA . GLU A 1 95 ? -9.753 -9.902 5.147 1.00 93.88 95 GLU A CA 1
ATOM 731 C C . GLU A 1 95 ? -8.505 -10.022 4.253 1.00 93.88 95 GLU A C 1
ATOM 733 O O . GLU A 1 95 ? -8.282 -9.168 3.387 1.00 93.88 95 GLU A O 1
ATOM 738 N N . PRO A 1 96 ? -7.726 -11.117 4.353 1.00 93.50 96 PRO A N 1
ATOM 739 C CA . PRO A 1 96 ? -6.602 -11.360 3.449 1.00 93.50 96 PRO A CA 1
ATOM 740 C C . PRO A 1 96 ? -6.993 -11.334 1.964 1.00 93.50 96 PRO A C 1
ATOM 742 O O . PRO A 1 96 ? -6.196 -10.921 1.123 1.00 93.50 96 PRO A O 1
ATOM 745 N N . SER A 1 97 ? -8.224 -11.739 1.629 1.00 93.81 97 SER A N 1
ATOM 746 C CA . SER A 1 97 ? -8.765 -11.647 0.269 1.00 93.81 97 SER A CA 1
ATOM 747 C C . SER A 1 97 ? -8.884 -10.208 -0.221 1.00 93.81 97 SER A C 1
ATOM 749 O O . SER A 1 97 ? -8.514 -9.949 -1.362 1.00 93.81 97 SER A O 1
ATOM 751 N N . THR A 1 98 ? -9.336 -9.284 0.630 1.00 93.81 98 THR A N 1
ATOM 752 C CA . THR A 1 98 ? -9.443 -7.852 0.314 1.00 93.81 98 THR A CA 1
ATOM 753 C C . THR A 1 98 ? -8.066 -7.240 0.087 1.00 93.81 98 THR A C 1
ATOM 755 O O . THR A 1 98 ? -7.839 -6.589 -0.930 1.00 93.81 98 THR A O 1
ATOM 758 N N . SER A 1 99 ? -7.101 -7.527 0.966 1.00 92.69 99 SER A N 1
ATOM 759 C CA . SER A 1 99 ? -5.711 -7.088 0.772 1.00 92.69 99 SER A CA 1
ATOM 760 C C . SER A 1 99 ? -5.097 -7.670 -0.506 1.00 92.69 99 SER A C 1
ATOM 762 O O . SER A 1 99 ? -4.415 -6.969 -1.250 1.00 92.69 99 SER A O 1
ATOM 764 N N . GLY A 1 100 ? -5.360 -8.947 -0.795 1.00 94.44 100 GLY A N 1
ATOM 765 C CA . GLY A 1 100 ? -4.905 -9.591 -2.026 1.00 94.44 100 GLY A CA 1
ATOM 766 C C . GLY A 1 100 ? -5.532 -8.988 -3.283 1.00 94.44 100 GLY A C 1
ATOM 767 O O . GLY A 1 100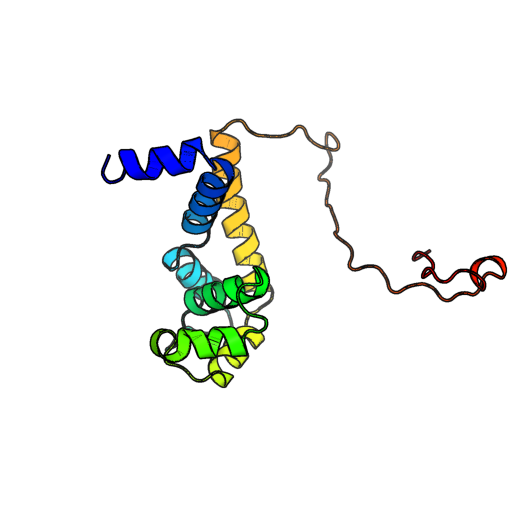 ? -4.861 -8.896 -4.311 1.00 94.44 100 GLY A O 1
ATOM 768 N N . GLU A 1 101 ? -6.790 -8.556 -3.207 1.00 95.25 101 GLU A N 1
ATOM 769 C CA . GLU A 1 101 ? -7.466 -7.875 -4.309 1.00 95.25 101 GLU A CA 1
ATOM 770 C C . GLU A 1 101 ? -6.887 -6.486 -4.559 1.00 95.25 101 GLU A C 1
ATOM 772 O O . GLU A 1 101 ? -6.628 -6.144 -5.708 1.00 95.25 101 GLU A O 1
ATOM 777 N N . LEU A 1 102 ? -6.566 -5.734 -3.502 1.00 94.50 102 LEU A N 1
ATOM 778 C CA . LEU A 1 102 ? -5.870 -4.451 -3.625 1.00 94.50 102 LEU A CA 1
ATOM 779 C C . LEU A 1 102 ? -4.544 -4.591 -4.381 1.00 94.50 102 LEU A C 1
ATOM 781 O O . LEU A 1 102 ? -4.260 -3.813 -5.290 1.00 94.50 102 LEU A O 1
ATOM 785 N N . VAL A 1 103 ? -3.748 -5.612 -4.050 1.00 93.69 103 VAL A N 1
ATOM 786 C CA . VAL A 1 103 ? -2.484 -5.877 -4.753 1.00 93.69 103 VAL A CA 1
ATOM 787 C C . VAL A 1 103 ? -2.727 -6.207 -6.227 1.00 93.69 103 VAL A C 1
ATOM 789 O O . VAL A 1 103 ? -2.007 -5.700 -7.086 1.00 93.69 103 VAL A O 1
ATOM 792 N N . ARG A 1 104 ? -3.736 -7.033 -6.537 1.00 94.62 104 ARG A N 1
ATOM 793 C CA . ARG A 1 104 ? -4.082 -7.384 -7.925 1.00 94.62 104 ARG A CA 1
ATOM 794 C C . ARG A 1 104 ? -4.541 -6.172 -8.731 1.00 94.62 104 ARG A C 1
ATOM 796 O O . ARG A 1 104 ? -4.064 -5.992 -9.848 1.00 94.62 104 ARG A O 1
ATOM 803 N N . GLU A 1 105 ? -5.409 -5.345 -8.159 1.00 93.31 105 GLU A N 1
ATOM 804 C CA . GLU A 1 105 ? -5.929 -4.129 -8.784 1.00 93.31 105 GLU A CA 1
ATOM 805 C C . GLU A 1 105 ? -4.793 -3.161 -9.137 1.00 93.31 105 GLU A C 1
ATOM 807 O O . GLU A 1 105 ? -4.628 -2.771 -10.295 1.00 93.31 105 GLU A O 1
ATOM 812 N N . VAL A 1 106 ? -3.941 -2.839 -8.159 1.00 93.12 106 VAL A N 1
ATOM 813 C CA . VAL A 1 106 ? -2.801 -1.937 -8.368 1.00 93.12 106 VAL A CA 1
ATOM 814 C C . VAL A 1 106 ? -1.828 -2.523 -9.392 1.00 93.12 106 VAL A C 1
ATOM 816 O O . VAL A 1 106 ? -1.397 -1.811 -10.299 1.00 93.12 106 VAL A O 1
ATOM 819 N N . ALA A 1 107 ? -1.513 -3.819 -9.304 1.00 92.94 107 ALA A N 1
ATOM 820 C CA . ALA A 1 107 ? -0.629 -4.478 -10.262 1.00 92.94 107 ALA A CA 1
ATOM 821 C C . ALA A 1 107 ? -1.180 -4.417 -11.695 1.00 92.94 107 ALA A C 1
ATOM 823 O O . ALA A 1 107 ? -0.427 -4.096 -12.612 1.00 92.94 107 ALA A O 1
ATOM 824 N N . GLY A 1 108 ? -2.483 -4.649 -11.889 1.00 92.81 108 GLY A N 1
ATOM 825 C CA . GLY A 1 108 ? -3.128 -4.553 -13.201 1.00 92.81 108 GLY A CA 1
ATOM 826 C C . GLY A 1 108 ? -3.067 -3.139 -13.788 1.00 92.81 108 GLY A C 1
ATOM 827 O O . GLY A 1 108 ? -2.735 -2.956 -14.961 1.00 92.81 108 GLY A O 1
ATOM 828 N N . GLN A 1 109 ? -3.295 -2.112 -12.964 1.00 91.06 109 GLN A N 1
ATOM 829 C CA . GLN A 1 109 ? -3.167 -0.716 -13.398 1.00 91.06 109 GLN A CA 1
ATOM 830 C C . GLN A 1 109 ? -1.722 -0.337 -13.761 1.00 91.06 109 GLN A C 1
ATOM 832 O O . GLN A 1 109 ? -1.485 0.413 -14.719 1.00 91.06 109 GLN A O 1
ATOM 837 N N . MET A 1 110 ? -0.742 -0.848 -13.009 1.00 91.44 110 MET A N 1
ATOM 838 C CA . MET A 1 110 ? 0.675 -0.625 -13.303 1.00 91.44 110 MET A CA 1
ATOM 839 C C . MET A 1 110 ? 1.106 -1.370 -14.566 1.00 91.44 110 MET A C 1
ATOM 841 O O . MET A 1 110 ? 1.819 -0.797 -15.386 1.00 91.44 110 MET A O 1
ATOM 845 N N . GLU A 1 111 ? 0.624 -2.594 -14.783 1.00 92.44 111 GLU A N 1
ATOM 846 C CA . GLU A 1 111 ? 0.905 -3.374 -15.990 1.00 92.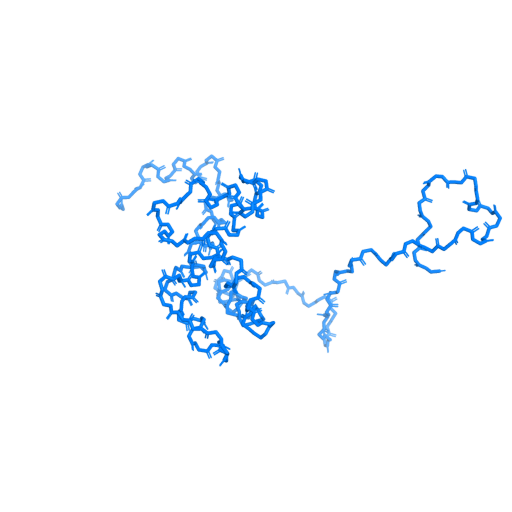44 111 GLU A CA 1
ATOM 847 C C . GLU A 1 111 ? 0.479 -2.622 -17.257 1.00 92.44 111 GLU A C 1
ATOM 849 O O . GLU A 1 111 ? 1.258 -2.518 -18.207 1.00 92.44 111 GLU A O 1
ATOM 854 N N . ALA A 1 112 ? -0.720 -2.030 -17.259 1.00 90.00 112 ALA A N 1
ATOM 855 C CA . ALA A 1 112 ? -1.193 -1.220 -18.380 1.00 90.00 112 ALA A CA 1
ATOM 856 C C . ALA A 1 112 ? -0.243 -0.045 -18.682 1.00 90.00 112 ALA A C 1
ATOM 858 O O . ALA A 1 112 ? 0.042 0.252 -19.843 1.00 90.00 112 ALA A O 1
ATOM 859 N N . THR A 1 113 ? 0.293 0.588 -17.636 1.00 90.12 113 THR A N 1
ATOM 860 C CA . THR A 1 113 ? 1.251 1.696 -17.762 1.00 90.12 113 THR A CA 1
ATOM 861 C C . THR A 1 113 ? 2.598 1.209 -18.305 1.00 90.12 113 THR A C 1
ATOM 863 O O . THR A 1 113 ? 3.131 1.801 -19.241 1.00 90.12 113 THR A O 1
ATOM 866 N N . ILE A 1 114 ? 3.120 0.096 -17.783 1.00 92.31 114 ILE A N 1
ATOM 867 C CA . ILE A 1 114 ? 4.377 -0.523 -18.234 1.00 92.31 114 ILE A CA 1
ATOM 868 C C . ILE A 1 114 ? 4.298 -0.895 -19.719 1.00 92.31 114 ILE A C 1
ATOM 870 O O . ILE A 1 114 ? 5.215 -0.585 -20.480 1.00 92.31 114 ILE A O 1
ATOM 874 N N . ARG A 1 115 ? 3.189 -1.514 -20.147 1.00 92.81 115 ARG A N 1
ATOM 875 C CA . ARG A 1 115 ? 2.957 -1.874 -21.554 1.00 92.81 115 ARG A CA 1
ATOM 876 C C . ARG A 1 115 ? 2.894 -0.639 -22.447 1.00 92.81 115 ARG A C 1
ATOM 878 O O . ARG A 1 115 ? 3.529 -0.627 -23.494 1.00 92.81 115 ARG A O 1
ATOM 885 N N . HIS A 1 116 ? 2.184 0.409 -22.026 1.00 91.62 116 HIS A N 1
ATOM 886 C CA . HIS A 1 116 ? 2.085 1.651 -22.798 1.00 91.62 116 HIS A CA 1
ATOM 887 C C . HIS A 1 116 ? 3.447 2.335 -22.996 1.00 91.62 116 HIS A C 1
ATOM 889 O O . HIS A 1 116 ? 3.718 2.881 -24.062 1.00 91.62 116 HIS A O 1
ATOM 895 N N . LEU A 1 117 ? 4.320 2.271 -21.989 1.00 92.19 117 LEU A N 1
ATOM 896 C CA . LEU A 1 117 ? 5.674 2.824 -22.051 1.00 92.19 117 LEU A CA 1
ATOM 897 C C . LEU A 1 117 ? 6.681 1.913 -22.771 1.00 92.19 117 LEU A C 1
ATOM 899 O O . LEU A 1 117 ? 7.842 2.291 -22.898 1.00 92.19 117 LEU A O 1
ATOM 903 N N . ASN A 1 118 ? 6.270 0.720 -23.222 1.00 93.69 118 ASN A N 1
ATOM 904 C CA . ASN A 1 118 ? 7.168 -0.334 -23.709 1.00 93.69 118 ASN A CA 1
ATOM 905 C C . ASN A 1 118 ? 8.310 -0.647 -22.716 1.00 93.69 118 ASN A C 1
ATOM 907 O O . ASN A 1 118 ? 9.422 -0.984 -23.112 1.00 93.69 118 ASN A O 1
ATOM 911 N N . ALA A 1 119 ? 8.032 -0.535 -21.414 1.00 91.75 119 ALA A N 1
ATOM 912 C CA . ALA A 1 119 ? 9.004 -0.686 -20.329 1.00 91.75 119 ALA A CA 1
ATOM 913 C C . ALA A 1 119 ? 9.053 -2.123 -19.774 1.00 91.75 119 ALA A C 1
ATOM 915 O O . ALA A 1 119 ? 9.287 -2.344 -18.586 1.00 91.75 119 ALA A O 1
ATOM 916 N N . THR A 1 120 ? 8.765 -3.117 -20.614 1.00 91.00 120 THR A N 1
ATOM 917 C CA . THR A 1 120 ? 8.768 -4.530 -20.221 1.00 91.00 120 THR A CA 1
ATOM 918 C C . THR A 1 120 ? 10.191 -5.068 -20.128 1.00 91.00 120 THR A C 1
ATOM 920 O O . THR A 1 120 ? 11.009 -4.815 -21.010 1.00 91.00 120 THR A O 1
ATOM 923 N N . MET A 1 121 ? 10.463 -5.869 -19.100 1.00 87.81 121 MET A N 1
ATOM 924 C CA . MET A 1 121 ? 11.713 -6.619 -18.983 1.00 87.81 121 MET A CA 1
ATOM 925 C C . MET A 1 121 ? 11.588 -7.985 -19.673 1.00 87.81 121 MET A C 1
ATOM 927 O O . MET A 1 121 ? 10.488 -8.542 -19.691 1.00 87.81 121 MET A O 1
ATOM 931 N N . PRO A 1 122 ? 12.686 -8.547 -20.213 1.00 89.50 122 PRO A N 1
ATOM 932 C CA . PRO A 1 122 ? 12.708 -9.936 -20.654 1.00 89.50 122 PRO A CA 1
ATOM 933 C C . PRO A 1 122 ? 12.338 -10.892 -19.517 1.00 89.50 122 PRO A C 1
ATOM 935 O O . PRO A 1 122 ? 12.597 -10.605 -18.344 1.00 89.50 122 PRO A O 1
ATOM 938 N N . ASP A 1 123 ? 11.788 -12.051 -19.874 1.00 89.56 123 ASP A N 1
ATOM 939 C CA . ASP A 1 123 ? 11.531 -13.118 -18.910 1.00 89.56 123 ASP A CA 1
ATOM 940 C C . ASP A 1 123 ? 12.825 -13.497 -18.177 1.00 89.56 123 ASP A C 1
ATOM 942 O O . ASP A 1 123 ? 13.848 -13.778 -18.802 1.00 89.56 123 ASP A O 1
ATOM 946 N N . LEU A 1 124 ? 12.764 -13.557 -16.842 1.00 90.69 124 LEU A N 1
ATOM 947 C CA . LEU A 1 124 ? 13.894 -13.988 -16.008 1.00 90.69 124 LEU A CA 1
ATOM 948 C C . LEU A 1 124 ? 14.357 -15.413 -16.358 1.00 90.69 124 LEU A C 1
ATOM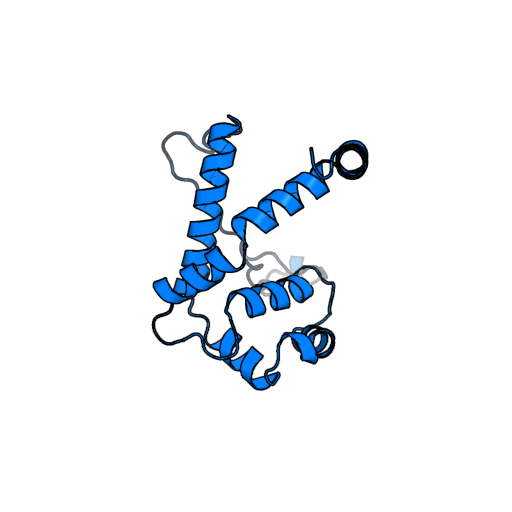 950 O O . LEU A 1 124 ? 15.547 -15.709 -16.296 1.00 90.69 124 LEU A O 1
ATOM 954 N N . LEU A 1 125 ? 13.411 -16.289 -16.715 1.00 94.00 125 LEU A N 1
ATOM 955 C CA . LEU A 1 125 ? 13.669 -17.638 -17.208 1.00 94.00 125 LEU A CA 1
ATOM 956 C C . LEU A 1 125 ? 12.659 -17.971 -18.322 1.00 94.00 125 LEU A C 1
ATOM 958 O O . LEU A 1 125 ? 11.480 -18.173 -18.019 1.00 94.00 125 LEU A O 1
ATOM 962 N N . PRO A 1 126 ? 1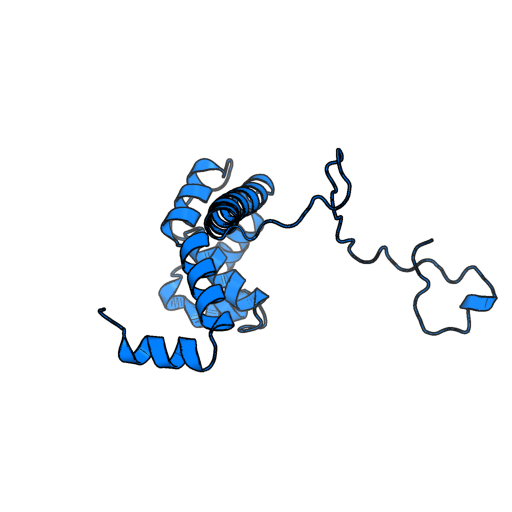3.090 -18.043 -19.596 1.00 93.19 126 PRO A N 1
ATOM 963 C CA . PRO A 1 126 ? 12.191 -18.293 -20.719 1.00 93.19 126 PRO A CA 1
ATOM 964 C C . PRO A 1 126 ? 11.355 -19.565 -20.545 1.00 93.19 126 PRO A C 1
ATOM 966 O O . PRO A 1 126 ? 11.886 -20.635 -20.251 1.00 93.19 126 PRO A O 1
ATOM 969 N N . GLY A 1 127 ? 10.039 -19.449 -20.738 1.00 94.25 127 GLY A N 1
ATOM 970 C CA . GLY A 1 127 ? 9.093 -20.566 -20.622 1.00 94.25 127 GLY A CA 1
ATOM 971 C C . GLY A 1 127 ? 8.640 -20.894 -19.194 1.00 94.25 127 GLY A C 1
ATOM 972 O O . GLY A 1 127 ? 7.803 -21.779 -19.021 1.00 94.25 127 GLY A O 1
ATOM 973 N N . TYR A 1 128 ? 9.132 -20.177 -18.178 1.00 93.44 128 TYR A N 1
ATOM 974 C CA . TYR A 1 128 ? 8.778 -20.417 -16.779 1.00 93.44 128 TYR A CA 1
ATOM 975 C C . TYR A 1 128 ? 8.262 -19.157 -16.084 1.00 93.44 128 TYR A C 1
ATOM 977 O O . TYR A 1 128 ? 8.859 -18.085 -16.141 1.00 93.44 128 TYR A O 1
ATOM 985 N N . ARG A 1 129 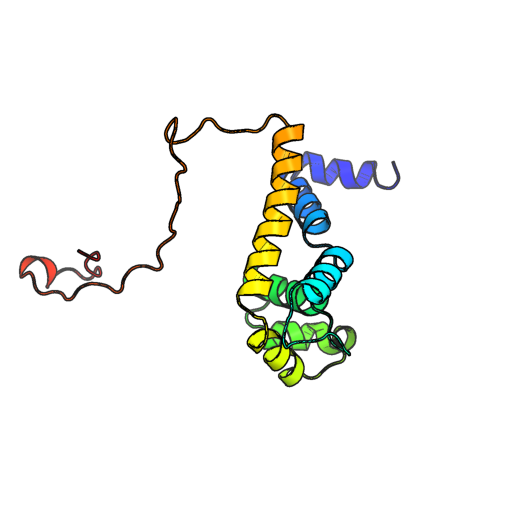? 7.170 -19.308 -15.323 1.00 90.50 129 ARG A N 1
ATOM 986 C CA . ARG A 1 129 ? 6.708 -18.263 -14.403 1.00 90.50 129 ARG A CA 1
ATOM 987 C C . ARG A 1 129 ? 7.598 -18.248 -13.163 1.00 90.50 129 ARG A C 1
ATOM 989 O O . ARG A 1 129 ? 7.421 -19.068 -12.262 1.00 90.50 129 ARG A O 1
ATOM 996 N N . VAL A 1 130 ? 8.501 -17.279 -13.091 1.00 90.81 130 VAL A N 1
ATOM 997 C CA . VAL A 1 130 ? 9.324 -17.046 -11.901 1.00 90.81 130 VAL A CA 1
ATOM 998 C C . VAL A 1 130 ? 8.477 -16.388 -10.806 1.00 90.81 130 VAL A C 1
ATOM 1000 O O . VAL A 1 130 ? 7.747 -15.429 -11.055 1.00 90.81 130 VAL A O 1
ATOM 1003 N N . LYS A 1 131 ? 8.551 -16.921 -9.582 1.00 86.94 131 LYS A N 1
ATOM 1004 C CA . LYS A 1 131 ? 7.964 -16.321 -8.376 1.00 86.94 131 LYS A CA 1
ATOM 1005 C C . LYS A 1 131 ? 9.095 -15.991 -7.411 1.00 86.94 131 LYS A C 1
ATOM 1007 O O . LYS A 1 131 ? 9.887 -16.870 -7.089 1.00 86.94 131 LYS A O 1
ATOM 1012 N N . ILE A 1 132 ? 9.147 -14.746 -6.953 1.00 81.88 132 ILE A N 1
ATOM 1013 C CA . ILE A 1 132 ? 10.068 -14.316 -5.901 1.00 81.88 132 ILE A CA 1
ATOM 1014 C C . ILE A 1 132 ? 9.301 -14.387 -4.585 1.00 81.88 132 ILE A C 1
ATOM 1016 O O . ILE A 1 132 ? 8.210 -13.830 -4.473 1.00 81.88 132 ILE A O 1
ATOM 1020 N N . ILE A 1 133 ? 9.853 -15.111 -3.618 1.00 78.50 133 ILE A N 1
ATOM 1021 C CA . ILE A 1 133 ? 9.343 -15.148 -2.251 1.00 78.50 133 ILE A CA 1
ATOM 1022 C C . ILE A 1 133 ? 10.335 -14.341 -1.428 1.00 78.50 133 ILE A C 1
ATOM 1024 O O . ILE A 1 133 ? 11.448 -14.801 -1.185 1.00 78.50 133 ILE A O 1
ATOM 1028 N N . ASP A 1 134 ? 9.941 -13.126 -1.056 1.00 70.06 134 ASP A N 1
ATOM 1029 C CA . ASP A 1 134 ? 10.668 -12.359 -0.053 1.00 70.06 134 ASP A CA 1
ATOM 1030 C C . ASP A 1 134 ? 10.411 -13.027 1.302 1.00 70.06 134 ASP A C 1
ATOM 1032 O O . ASP A 1 134 ? 9.290 -13.032 1.819 1.00 70.06 134 ASP A O 1
ATOM 1036 N N . GLY A 1 135 ? 11.413 -13.744 1.800 1.00 57.62 135 GLY A N 1
ATOM 1037 C CA . GLY A 1 135 ? 11.320 -14.443 3.068 1.00 57.62 135 GLY A CA 1
ATOM 1038 C C . GLY A 1 135 ? 11.534 -13.456 4.202 1.00 57.62 135 GLY A C 1
ATOM 1039 O O . GLY A 1 135 ? 12.587 -12.830 4.281 1.00 57.62 135 GLY A O 1
ATOM 1040 N N . ASN A 1 136 ? 10.594 -13.394 5.148 1.00 58.53 136 ASN A N 1
ATOM 1041 C CA . ASN A 1 136 ? 10.962 -12.988 6.501 1.00 58.53 136 ASN A CA 1
ATOM 1042 C C . ASN A 1 136 ? 12.139 -13.886 6.907 1.00 58.53 136 ASN A C 1
ATOM 1044 O O . ASN A 1 136 ? 12.040 -15.099 6.695 1.00 58.53 136 ASN A O 1
ATOM 1048 N N . ALA A 1 137 ? 13.248 -13.316 7.389 1.00 56.84 137 ALA A N 1
ATOM 1049 C CA . ALA A 1 137 ? 14.429 -14.097 7.744 1.00 56.84 137 ALA A CA 1
ATOM 1050 C C . ALA A 1 137 ? 13.971 -15.291 8.589 1.00 56.84 137 ALA A C 1
ATOM 1052 O O . ALA A 1 137 ? 13.393 -15.102 9.663 1.00 56.84 137 ALA A O 1
ATOM 1053 N N . ILE A 1 138 ? 14.127 -16.511 8.057 1.00 57.03 138 ILE A N 1
ATOM 1054 C CA . ILE A 1 138 ? 13.830 -17.723 8.821 1.00 57.03 138 ILE A CA 1
ATOM 1055 C C . ILE A 1 138 ? 14.621 -17.559 10.117 1.00 57.03 138 ILE A C 1
ATOM 1057 O O . ILE A 1 138 ? 15.790 -17.161 10.064 1.00 57.03 138 ILE A O 1
ATOM 1061 N N . ALA A 1 139 ? 13.951 -17.754 11.257 1.00 63.41 139 ALA A N 1
ATOM 1062 C CA . ALA A 1 139 ? 14.563 -17.548 12.561 1.00 63.41 139 ALA A CA 1
ATOM 1063 C C . ALA A 1 139 ? 15.945 -18.210 12.580 1.00 63.41 139 ALA A C 1
ATOM 1065 O O . ALA A 1 139 ? 16.105 -19.314 12.051 1.00 63.41 139 ALA A O 1
ATOM 1066 N N . ALA A 1 140 ? 16.931 -17.500 13.129 1.00 65.19 140 ALA A N 1
ATOM 1067 C CA . ALA A 1 140 ? 18.299 -17.984 13.174 1.00 65.19 140 ALA A CA 1
ATOM 1068 C C . ALA A 1 140 ? 18.344 -19.422 13.696 1.00 65.19 140 ALA A C 1
ATOM 1070 O O . ALA A 1 140 ? 17.630 -19.772 14.642 1.00 65.19 140 ALA A O 1
ATOM 1071 N N . SER A 1 141 ? 19.166 -20.256 13.065 1.00 68.69 141 SER A N 1
ATOM 1072 C CA . SER A 1 141 ? 19.383 -21.617 13.539 1.00 68.69 141 SER A CA 1
ATOM 1073 C C . SER A 1 141 ? 20.095 -21.597 14.904 1.00 68.69 141 SER A C 1
ATOM 1075 O O . SER A 1 141 ? 20.670 -20.599 15.339 1.00 68.69 141 SER A O 1
ATOM 1077 N N . GLU A 1 142 ? 20.030 -22.693 15.655 1.00 74.31 142 GLU A N 1
ATOM 1078 C CA . GLU A 1 142 ? 20.794 -22.799 16.901 1.00 74.31 142 GLU A CA 1
ATOM 1079 C C . GLU A 1 142 ? 22.303 -22.897 16.601 1.00 74.31 142 GLU A C 1
ATOM 1081 O O . GLU A 1 142 ? 22.710 -23.525 15.622 1.00 74.31 142 GLU A O 1
ATOM 1086 N N . HIS A 1 143 ? 23.164 -22.375 17.484 1.00 78.38 143 HIS A N 1
ATOM 1087 C CA . HIS A 1 143 ? 24.632 -22.477 17.366 1.00 78.38 143 HIS A CA 1
ATOM 1088 C C . HIS A 1 143 ? 25.142 -23.901 17.703 1.00 78.38 143 HIS A C 1
ATOM 1090 O O . HIS A 1 143 ? 25.947 -24.115 18.618 1.00 78.38 143 HIS A O 1
ATOM 1096 N N . ARG A 1 144 ? 24.650 -24.918 16.985 1.00 77.31 144 ARG A N 1
ATOM 1097 C CA . ARG A 1 144 ? 24.959 -26.335 17.237 1.00 77.31 144 ARG A CA 1
ATOM 1098 C C . ARG A 1 144 ? 26.388 -26.694 16.816 1.00 77.31 144 ARG A C 1
ATOM 1100 O O . ARG A 1 144 ? 27.058 -27.424 17.555 1.00 77.31 144 ARG A O 1
ATOM 1107 N N . LEU A 1 145 ? 26.869 -26.144 15.695 1.00 80.19 145 LEU A N 1
ATOM 1108 C CA . LEU A 1 145 ? 28.242 -26.317 15.195 1.00 80.19 145 LEU A CA 1
ATOM 1109 C C . LEU A 1 145 ? 29.252 -25.585 16.091 1.00 80.19 145 LEU A C 1
ATOM 1111 O O . LEU A 1 145 ? 29.006 -24.457 16.519 1.00 80.19 145 LEU A O 1
ATOM 1115 N N . LYS A 1 146 ? 30.388 -26.229 16.398 1.00 83.50 146 LYS A N 1
ATOM 1116 C CA . LYS A 1 146 ? 31.384 -25.698 17.351 1.00 83.50 146 LYS A CA 1
ATOM 1117 C C . LYS A 1 146 ? 31.974 -24.370 16.876 1.00 83.50 146 LYS A C 1
ATOM 1119 O O . LYS A 1 146 ? 32.192 -23.479 17.691 1.00 83.50 146 LYS A O 1
ATOM 1124 N N . GLU A 1 147 ? 32.174 -24.245 15.574 1.00 81.31 147 GLU A N 1
ATOM 1125 C CA . GLU A 1 147 ? 32.749 -23.105 14.866 1.00 81.31 147 GLU A CA 1
ATOM 1126 C C . GLU A 1 147 ? 31.877 -21.847 15.003 1.00 81.31 147 GLU A C 1
ATOM 1128 O O . GLU A 1 147 ? 32.394 -20.735 15.058 1.00 81.31 147 GLU A O 1
ATOM 1133 N N . LEU A 1 148 ? 30.556 -22.019 15.132 1.00 80.00 148 LEU A N 1
ATOM 1134 C CA . LEU A 1 148 ? 29.590 -20.919 15.209 1.00 80.00 148 LEU A CA 1
ATOM 1135 C C . LEU A 1 148 ? 29.414 -20.364 16.632 1.00 80.00 148 LEU A C 1
ATOM 1137 O O . LEU A 1 148 ? 28.845 -19.293 16.810 1.00 80.00 148 LEU A O 1
ATOM 1141 N N . ARG A 1 149 ? 29.911 -21.045 17.673 1.00 82.12 149 ARG A N 1
ATOM 1142 C CA . ARG A 1 149 ? 29.696 -20.644 19.083 1.00 82.12 149 ARG A CA 1
ATOM 1143 C C . ARG A 1 149 ? 30.452 -19.385 19.507 1.00 82.12 149 ARG A C 1
ATOM 1145 O O . ARG A 1 149 ? 30.119 -18.817 20.538 1.00 82.12 149 ARG A O 1
ATOM 1152 N N . GLN A 1 150 ? 31.475 -18.988 18.753 1.00 85.00 150 GLN A N 1
ATOM 1153 C CA . GLN A 1 150 ? 32.311 -17.813 19.043 1.00 85.00 150 GLN A CA 1
ATOM 1154 C C . GLN A 1 150 ? 31.962 -16.603 18.160 1.00 85.00 150 GLN A C 1
ATOM 1156 O O . GLN A 1 150 ? 32.635 -15.578 18.219 1.00 85.00 150 GLN A O 1
ATOM 1161 N N . ILE A 1 151 ? 30.938 -16.726 17.312 1.00 80.31 151 ILE A N 1
ATOM 1162 C CA . ILE A 1 151 ? 30.523 -15.694 16.363 1.00 80.31 151 ILE A CA 1
ATOM 1163 C C . ILE A 1 151 ? 29.256 -15.022 16.906 1.00 80.31 151 ILE A C 1
ATOM 1165 O O . ILE A 1 151 ? 28.293 -15.703 17.242 1.00 80.31 151 ILE A O 1
ATOM 1169 N N . ASN A 1 152 ? 29.254 -13.686 16.977 1.00 72.75 152 ASN A N 1
ATOM 1170 C CA . ASN A 1 152 ? 28.103 -12.898 17.451 1.00 72.75 152 ASN A CA 1
ATOM 1171 C C . ASN A 1 152 ? 26.988 -12.741 16.404 1.00 72.75 152 ASN A C 1
ATOM 1173 O O . ASN A 1 152 ? 25.896 -12.280 16.727 1.00 72.75 152 ASN A O 1
ATOM 1177 N N . SER A 1 153 ? 27.263 -13.087 15.148 1.00 74.12 153 SER A N 1
ATOM 1178 C CA . SER A 1 153 ? 26.260 -13.109 14.088 1.00 74.12 153 SER A CA 1
ATOM 1179 C C . SER A 1 153 ? 25.361 -14.330 14.237 1.00 74.12 153 SER A C 1
ATOM 1181 O O . SER A 1 153 ? 25.842 -15.439 14.469 1.00 74.12 153 SER A O 1
ATOM 1183 N N . ALA A 1 154 ? 24.063 -14.124 14.043 1.00 67.19 154 ALA A N 1
ATOM 1184 C CA . ALA A 1 154 ? 23.099 -15.207 14.029 1.00 67.19 154 ALA A CA 1
ATOM 1185 C C . ALA A 1 154 ? 23.378 -16.142 12.829 1.00 67.19 154 ALA A C 1
ATOM 1187 O O . ALA A 1 154 ? 23.605 -15.646 11.719 1.00 67.19 154 ALA A O 1
ATOM 1188 N N . PRO A 1 155 ? 23.407 -17.470 13.017 1.00 70.12 155 PRO A N 1
ATOM 1189 C CA . PRO A 1 155 ? 23.691 -18.402 11.942 1.00 70.12 155 PRO A CA 1
ATOM 1190 C C . PRO A 1 155 ? 22.544 -18.394 10.936 1.00 70.12 155 PRO A C 1
ATOM 1192 O O . PRO A 1 155 ? 21.363 -18.321 11.297 1.00 70.12 155 PRO A O 1
ATOM 1195 N N . LEU A 1 156 ? 22.916 -18.430 9.656 1.00 68.19 156 LEU A N 1
ATOM 1196 C CA . LEU A 1 156 ? 21.942 -18.447 8.578 1.00 68.19 156 LEU A CA 1
ATOM 1197 C C . LEU A 1 156 ? 21.063 -19.705 8.690 1.00 68.19 156 LEU A C 1
ATOM 1199 O O . LEU A 1 156 ? 21.539 -20.762 9.114 1.00 68.19 156 LEU A O 1
ATOM 1203 N N . PRO A 1 157 ? 19.781 -19.597 8.326 1.00 63.03 157 PRO A N 1
ATOM 1204 C CA . PRO A 1 157 ? 18.886 -20.743 8.283 1.00 63.03 157 PRO A CA 1
ATOM 1205 C C . PRO A 1 157 ? 19.389 -21.768 7.255 1.00 63.03 157 PRO A C 1
ATOM 1207 O O . PRO A 1 157 ? 19.549 -21.441 6.078 1.00 63.03 157 PRO A O 1
ATOM 1210 N N . GLY A 1 158 ? 19.656 -22.992 7.715 1.00 57.38 158 GLY A N 1
ATOM 1211 C CA . GLY A 1 158 ? 20.283 -24.083 6.960 1.00 57.38 158 GLY A CA 1
ATOM 1212 C C . GLY A 1 158 ? 21.062 -25.004 7.885 1.00 57.38 158 GLY A C 1
ATOM 1213 O O . GLY A 1 158 ? 22.089 -25.541 7.422 1.00 57.38 158 GLY A O 1
#

Secondary structure (DSSP, 8-state):
-TTHHHHHHHHHH-HHHHHHHHHHHHHT-HHHHHHHHHHH-SS---SSS-HHHHHHHHHHHHTTSSSSHHHHHHTTHHHH-S-HHHHHHHHHT--HHHHHHHHHHHHHHHHHHHHHTT-PPPPSSTTS---------PPPPP--SGGGGG--SPPPP-

pLDDT: mean 87.4, std 10.23, range [50.56, 96.44]